Protein AF-A0A7Y2ZW84-F1 (afdb_monomer_lite)

Radius of gyration: 28.17 Å; chains: 1; bounding box: 50×23×89 Å

pLDDT: mean 83.04, std 6.96, range [56.72, 91.75]

Sequence (107 aa):
RLREYLVKYVIMYFDNDFPRQNPIQEYIRNFINSRRIYQPPRSVLIKMEEAAKLFGVSQQELKAMDRKTLTRSYRRLAMTHHPDQGGKCDTFLRLTEIYQGLLRKKR

Structure (mmCIF, N/CA/C/O backbone):
data_AF-A0A7Y2ZW84-F1
#
_entry.id   AF-A0A7Y2ZW84-F1
#
loop_
_atom_site.group_PDB
_atom_site.id
_atom_site.type_symbol
_atom_site.label_atom_id
_atom_site.label_alt_id
_atom_site.label_comp_id
_atom_site.label_asym_id
_atom_site.label_entity_id
_atom_site.label_seq_id
_atom_site.pdbx_PDB_ins_code
_atom_site.Cartn_x
_atom_site.Cartn_y
_atom_sit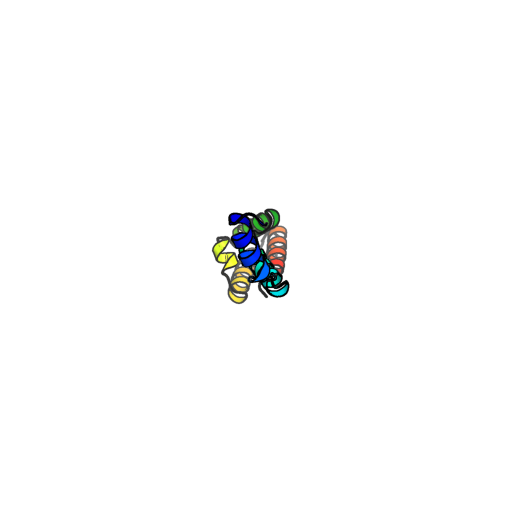e.Cartn_z
_atom_site.occupancy
_atom_site.B_iso_or_equiv
_atom_site.auth_seq_id
_atom_site.auth_comp_id
_atom_site.auth_asym_id
_atom_site.auth_atom_id
_atom_site.pdbx_PDB_model_num
ATOM 1 N N . ARG A 1 1 ? 28.445 -10.439 -64.280 1.00 73.94 1 ARG A N 1
ATOM 2 C CA . ARG A 1 1 ? 29.107 -9.309 -63.579 1.00 73.94 1 ARG A CA 1
ATOM 3 C C . ARG A 1 1 ? 28.101 -8.751 -62.576 1.00 73.94 1 ARG A C 1
ATOM 5 O O . ARG A 1 1 ? 26.994 -8.432 -62.996 1.00 73.94 1 ARG A O 1
ATOM 12 N N . LEU A 1 2 ? 28.412 -8.749 -61.279 1.00 71.50 2 LEU A N 1
ATOM 13 C CA . LEU A 1 2 ? 27.513 -8.211 -60.249 1.00 71.50 2 LEU A CA 1
ATOM 14 C C . LEU A 1 2 ? 27.379 -6.691 -60.454 1.00 71.50 2 LEU A C 1
ATOM 16 O O . LEU A 1 2 ? 28.367 -6.045 -60.801 1.00 71.50 2 LEU A O 1
ATOM 20 N N . ARG A 1 3 ? 26.174 -6.127 -60.310 1.00 81.44 3 ARG A N 1
ATOM 21 C CA . ARG A 1 3 ? 25.972 -4.678 -60.477 1.00 81.44 3 ARG A CA 1
ATOM 22 C C . ARG A 1 3 ? 26.672 -3.928 -59.342 1.00 81.44 3 ARG A C 1
ATOM 24 O O . ARG A 1 3 ? 26.626 -4.366 -58.198 1.00 81.44 3 ARG A O 1
ATOM 31 N N . GLU A 1 4 ? 27.284 -2.796 -59.661 1.00 77.75 4 GLU A N 1
ATOM 32 C CA . GLU A 1 4 ? 28.180 -2.048 -58.767 1.00 77.75 4 GLU A CA 1
ATOM 33 C C . GLU A 1 4 ? 27.523 -1.661 -57.430 1.00 77.75 4 GLU A C 1
ATOM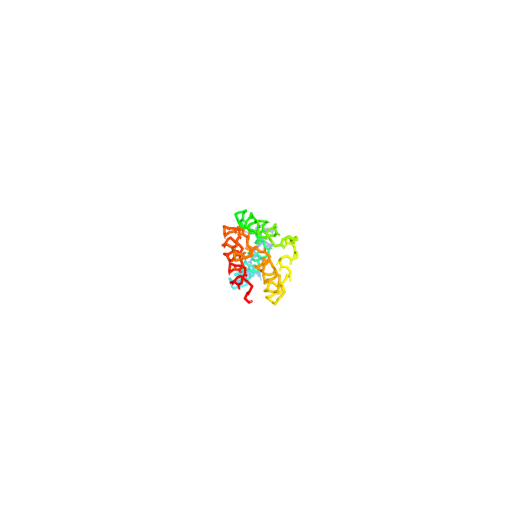 35 O O . GLU A 1 4 ? 28.128 -1.792 -56.369 1.00 77.75 4 GLU A O 1
ATOM 40 N N . TYR A 1 5 ? 26.232 -1.319 -57.447 1.00 77.94 5 TYR A N 1
ATOM 41 C CA . TYR A 1 5 ? 25.489 -1.002 -56.225 1.00 77.94 5 TYR A CA 1
ATOM 42 C C . TYR A 1 5 ? 25.299 -2.207 -55.290 1.00 77.94 5 TYR A C 1
ATOM 44 O O . TYR A 1 5 ? 25.208 -2.023 -54.080 1.00 77.94 5 TYR A O 1
ATOM 52 N N . LEU A 1 6 ? 25.267 -3.438 -55.815 1.00 80.06 6 LEU A N 1
ATOM 53 C CA . LEU A 1 6 ? 25.129 -4.653 -55.003 1.00 80.06 6 LEU A CA 1
ATOM 54 C C . LEU A 1 6 ? 26.424 -4.993 -54.266 1.00 80.06 6 LEU A C 1
ATOM 56 O O . LEU A 1 6 ? 26.363 -5.584 -53.194 1.00 80.06 6 LEU A O 1
ATOM 60 N N . VAL A 1 7 ? 27.580 -4.575 -54.789 1.00 79.69 7 VAL A N 1
ATOM 61 C CA . VAL A 1 7 ? 28.883 -4.794 -54.143 1.00 79.69 7 VAL A CA 1
ATOM 62 C C . VAL A 1 7 ? 28.926 -4.108 -52.775 1.00 79.69 7 VAL A C 1
ATOM 64 O O . VAL A 1 7 ? 29.366 -4.714 -51.803 1.00 79.69 7 VAL A O 1
ATOM 67 N N . LYS A 1 8 ? 28.369 -2.893 -52.663 1.00 76.56 8 LYS A N 1
ATOM 68 C CA . LYS A 1 8 ? 28.263 -2.166 -51.388 1.00 76.56 8 LYS A CA 1
ATOM 69 C C . LYS A 1 8 ? 27.445 -2.933 -50.348 1.00 76.56 8 LYS A C 1
ATOM 71 O O . LYS A 1 8 ? 27.827 -2.975 -49.183 1.00 76.56 8 LYS A O 1
ATOM 76 N N . TYR A 1 9 ? 26.333 -3.539 -50.763 1.00 77.62 9 TYR A N 1
ATOM 77 C CA . TYR A 1 9 ? 25.480 -4.310 -49.859 1.00 77.62 9 TYR A CA 1
ATOM 78 C C . TYR A 1 9 ? 26.125 -5.626 -49.442 1.00 77.62 9 TYR A C 1
ATOM 80 O O . TYR A 1 9 ? 26.004 -5.999 -48.283 1.00 77.62 9 TYR A O 1
ATOM 88 N N . VAL A 1 10 ? 26.839 -6.291 -50.354 1.00 80.06 10 VAL A N 1
ATOM 89 C CA . VAL A 1 10 ? 27.595 -7.510 -50.043 1.00 80.06 10 VAL A CA 1
ATOM 90 C C . VAL A 1 10 ? 28.681 -7.208 -49.011 1.00 80.06 10 VAL A C 1
ATOM 92 O O . VAL A 1 10 ? 28.704 -7.857 -47.977 1.00 80.06 10 VAL A O 1
ATOM 95 N N . ILE A 1 11 ? 29.503 -6.175 -49.216 1.00 76.75 11 ILE A N 1
ATOM 96 C CA . ILE A 1 11 ? 30.531 -5.764 -48.240 1.00 76.75 11 ILE A CA 1
ATOM 97 C C . ILE A 1 11 ? 29.887 -5.419 -46.891 1.00 76.75 11 ILE A C 1
ATOM 99 O O . ILE A 1 11 ? 30.287 -5.931 -45.854 1.00 76.75 11 ILE A O 1
ATOM 103 N N . MET A 1 12 ? 28.820 -4.614 -46.898 1.00 74.00 12 MET A N 1
ATOM 104 C CA . MET A 1 12 ? 28.122 -4.223 -45.672 1.00 74.00 12 MET A CA 1
ATOM 105 C C . MET A 1 12 ? 27.582 -5.426 -44.883 1.00 74.00 12 MET A C 1
ATOM 107 O O . MET A 1 12 ? 27.675 -5.414 -43.661 1.00 74.00 12 MET A O 1
ATOM 111 N N . TYR A 1 13 ? 27.025 -6.436 -45.558 1.00 72.38 13 TYR A N 1
ATOM 112 C CA . TYR A 1 13 ? 26.427 -7.615 -44.919 1.00 72.38 13 TYR A CA 1
ATOM 113 C C . TYR A 1 13 ? 27.440 -8.693 -44.524 1.00 72.38 13 TYR A C 1
ATOM 115 O O . TYR A 1 13 ? 27.173 -9.432 -43.582 1.00 72.38 13 TYR A O 1
ATOM 123 N N . PHE A 1 14 ? 28.549 -8.827 -45.254 1.00 73.19 14 PHE A N 1
ATOM 124 C CA . PHE A 1 14 ? 29.558 -9.852 -44.977 1.00 73.19 14 PHE A CA 1
ATOM 125 C C . PHE A 1 14 ? 30.626 -9.380 -43.982 1.00 73.19 14 PHE A C 1
ATOM 127 O O . PHE A 1 14 ? 31.114 -10.207 -43.218 1.00 73.19 14 PHE A O 1
ATOM 134 N N . ASP A 1 15 ? 30.942 -8.080 -43.939 1.00 71.38 15 ASP A N 1
ATOM 135 C CA . ASP A 1 15 ? 31.944 -7.538 -43.005 1.00 71.38 15 ASP A CA 1
ATOM 136 C C . ASP A 1 15 ? 31.342 -7.098 -41.663 1.00 71.38 15 ASP A C 1
ATOM 138 O O . ASP A 1 15 ? 32.064 -6.962 -40.676 1.00 71.38 15 ASP A O 1
ATOM 142 N N . ASN A 1 16 ? 30.024 -6.875 -41.597 1.00 68.62 16 ASN A N 1
ATOM 143 C CA . ASN A 1 16 ? 29.340 -6.607 -40.335 1.00 68.62 16 ASN A CA 1
ATOM 144 C C . ASN A 1 16 ? 28.568 -7.848 -39.903 1.00 68.62 16 ASN A C 1
ATOM 146 O O . ASN A 1 16 ? 27.486 -8.128 -40.421 1.00 68.62 16 ASN A O 1
ATOM 150 N N . ASP A 1 17 ? 29.075 -8.543 -38.886 1.00 63.94 17 ASP A N 1
ATOM 151 C CA . ASP A 1 17 ? 28.221 -9.412 -38.090 1.00 63.94 17 ASP A CA 1
ATOM 152 C C . ASP A 1 17 ? 27.070 -8.553 -37.550 1.00 63.94 17 ASP A C 1
ATOM 154 O O . ASP A 1 17 ? 27.293 -7.576 -36.825 1.00 63.94 17 ASP A O 1
ATOM 158 N N . PHE A 1 18 ? 25.826 -8.901 -37.900 1.00 65.31 18 PHE A N 1
ATOM 159 C CA . PHE A 1 18 ? 24.661 -8.344 -37.215 1.00 65.31 18 PHE A CA 1
ATOM 160 C C . PHE A 1 18 ? 24.925 -8.453 -35.720 1.00 65.31 18 PHE A C 1
ATOM 162 O O . PHE A 1 18 ? 25.299 -9.548 -35.283 1.00 65.31 18 PHE A O 1
ATOM 169 N N . PRO A 1 19 ? 24.757 -7.375 -34.929 1.00 64.44 19 PRO A N 1
ATOM 170 C CA . PRO A 1 19 ? 24.973 -7.467 -33.500 1.00 64.44 19 PRO A CA 1
ATOM 171 C C . PRO A 1 19 ? 24.039 -8.560 -32.998 1.00 64.44 19 PRO A C 1
ATOM 173 O O . PRO A 1 19 ? 22.821 -8.367 -32.956 1.00 64.44 19 PRO A O 1
ATOM 176 N N . ARG A 1 20 ? 24.601 -9.739 -32.697 1.00 66.00 20 ARG A N 1
ATOM 177 C CA . ARG A 1 20 ? 23.842 -10.856 -32.149 1.00 66.00 20 ARG A CA 1
ATOM 178 C C . ARG A 1 20 ? 23.253 -10.296 -30.875 1.00 66.00 20 ARG A C 1
ATOM 180 O O . ARG A 1 20 ? 23.996 -9.984 -29.943 1.00 66.00 20 ARG A O 1
ATOM 187 N N . GLN A 1 21 ? 21.944 -10.057 -30.880 1.00 64.88 21 GLN A N 1
ATOM 188 C CA . GLN A 1 21 ? 21.260 -9.543 -29.709 1.00 64.88 21 GLN A CA 1
ATOM 189 C C . GLN A 1 21 ? 21.564 -10.533 -28.597 1.00 64.88 21 GLN A C 1
ATOM 191 O O . GLN A 1 21 ? 21.198 -11.702 -28.681 1.00 64.88 21 GLN A O 1
ATOM 196 N N . ASN A 1 22 ? 22.366 -10.103 -27.623 1.00 78.44 22 ASN A N 1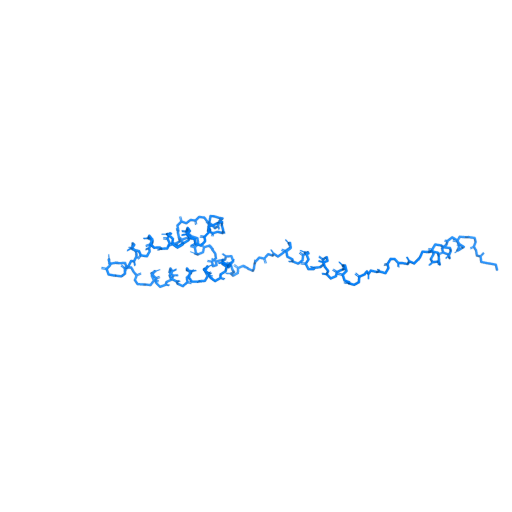
ATOM 197 C CA . ASN A 1 22 ? 22.761 -10.980 -26.543 1.00 78.44 22 ASN A CA 1
ATOM 198 C C . ASN A 1 22 ? 21.477 -11.288 -25.755 1.00 78.44 22 ASN A C 1
ATOM 200 O O . ASN A 1 22 ? 20.928 -10.362 -25.144 1.00 78.44 22 ASN A O 1
ATOM 204 N N . PRO A 1 23 ? 20.992 -12.543 -25.754 1.00 81.06 23 PRO A N 1
ATOM 205 C CA . PRO A 1 23 ? 19.694 -12.880 -25.173 1.00 81.06 23 PRO A CA 1
ATOM 206 C C . PRO A 1 23 ? 19.638 -12.535 -23.679 1.00 81.06 23 PRO A C 1
ATOM 208 O O . PRO A 1 23 ? 18.589 -12.164 -23.157 1.00 81.06 23 PRO A O 1
ATOM 211 N N . ILE A 1 24 ? 20.786 -12.558 -22.991 1.00 85.31 24 ILE A N 1
ATOM 212 C CA . ILE A 1 24 ? 20.901 -12.161 -21.584 1.00 85.31 24 ILE A CA 1
ATOM 213 C C . ILE A 1 24 ? 20.684 -10.652 -21.428 1.00 85.31 24 ILE A C 1
ATOM 215 O O . ILE A 1 24 ? 19.972 -10.216 -20.525 1.00 85.31 24 ILE A O 1
ATOM 219 N N . GLN A 1 25 ? 21.271 -9.831 -22.304 1.00 85.50 25 GLN A N 1
ATOM 220 C CA . GLN A 1 25 ? 21.097 -8.378 -22.231 1.00 85.50 25 GLN A CA 1
ATOM 221 C C . GLN A 1 25 ? 19.660 -7.954 -22.535 1.00 85.50 25 GLN A C 1
ATOM 223 O O . GLN A 1 25 ? 19.167 -6.998 -21.935 1.00 85.50 25 GLN A O 1
ATOM 228 N N . GLU A 1 26 ? 18.997 -8.644 -23.460 1.00 85.69 26 GLU A N 1
ATOM 229 C CA . GLU A 1 26 ? 17.589 -8.409 -23.766 1.00 85.69 26 GLU A CA 1
ATOM 230 C C . GLU A 1 26 ? 16.690 -8.828 -22.599 1.00 85.69 26 GLU A C 1
ATOM 232 O O . GLU A 1 26 ? 15.839 -8.048 -22.172 1.00 85.69 26 GLU A O 1
ATOM 237 N N . TYR A 1 27 ? 16.951 -9.990 -21.994 1.00 88.50 27 TYR A N 1
ATOM 238 C CA . TYR A 1 27 ? 16.268 -10.427 -20.778 1.00 88.50 27 TYR A CA 1
ATOM 239 C C . TYR A 1 27 ? 16.407 -9.405 -19.638 1.00 88.50 27 TYR A C 1
ATOM 241 O O . TYR A 1 27 ? 15.409 -9.019 -19.028 1.00 88.50 27 TYR A O 1
ATOM 249 N N . ILE A 1 28 ? 17.622 -8.902 -19.384 1.00 91.44 28 ILE A N 1
ATOM 250 C CA . ILE A 1 28 ? 17.869 -7.877 -18.358 1.00 91.44 28 ILE A CA 1
ATOM 251 C C . ILE A 1 28 ? 17.099 -6.592 -18.680 1.00 91.44 28 ILE A C 1
ATOM 253 O O . ILE A 1 28 ? 16.452 -6.026 -17.796 1.00 91.44 28 ILE A O 1
ATOM 257 N N . ARG A 1 29 ? 17.128 -6.134 -19.937 1.00 88.38 29 ARG A N 1
ATOM 258 C CA . ARG A 1 29 ? 16.369 -4.952 -20.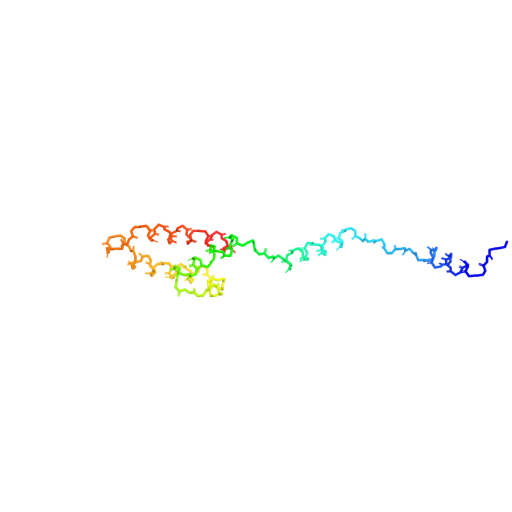374 1.00 88.38 29 ARG A CA 1
ATOM 259 C C . ARG A 1 29 ? 14.872 -5.136 -20.158 1.00 88.38 29 ARG A C 1
ATOM 261 O O . ARG A 1 29 ? 14.239 -4.261 -19.571 1.00 88.38 29 ARG A O 1
ATOM 268 N N . ASN A 1 30 ? 14.319 -6.276 -20.557 1.00 88.25 30 ASN A N 1
ATOM 269 C CA . ASN A 1 30 ? 12.901 -6.583 -20.397 1.00 88.25 30 ASN A CA 1
ATOM 270 C C . ASN A 1 30 ? 12.507 -6.671 -18.919 1.00 88.25 30 ASN A C 1
ATOM 272 O O . ASN A 1 30 ? 11.486 -6.112 -18.519 1.00 88.25 30 ASN A O 1
ATOM 276 N N . PHE A 1 31 ? 13.353 -7.264 -18.077 1.00 88.69 31 PHE A N 1
ATOM 277 C CA . PHE A 1 31 ? 13.155 -7.286 -16.631 1.00 88.69 31 PHE A CA 1
ATOM 278 C C . PHE A 1 31 ? 13.137 -5.873 -16.029 1.00 88.69 31 PHE A C 1
ATOM 280 O O . PHE A 1 31 ? 12.205 -5.525 -15.299 1.00 88.69 31 PHE A O 1
ATOM 287 N N . ILE A 1 32 ? 14.114 -5.026 -16.369 1.00 89.56 32 ILE A N 1
ATOM 288 C CA . ILE A 1 32 ? 14.163 -3.631 -15.906 1.00 89.56 32 ILE A CA 1
ATOM 289 C C . ILE A 1 32 ? 12.918 -2.863 -16.375 1.00 89.56 32 ILE A C 1
ATOM 291 O O . ILE A 1 32 ? 12.266 -2.196 -15.569 1.00 89.56 32 ILE A O 1
ATOM 295 N N . ASN A 1 33 ? 12.554 -2.987 -17.652 1.00 89.56 33 ASN A N 1
ATOM 296 C CA . ASN A 1 33 ? 11.409 -2.295 -18.242 1.00 89.56 33 ASN A CA 1
ATOM 297 C C . ASN A 1 33 ? 10.081 -2.744 -17.622 1.00 89.56 33 ASN A C 1
ATOM 299 O O . ASN A 1 33 ? 9.257 -1.898 -17.281 1.00 89.56 33 ASN A O 1
ATOM 303 N N . SER A 1 34 ? 9.903 -4.046 -17.376 1.00 84.31 34 SER A N 1
ATOM 304 C CA . SER A 1 34 ? 8.698 -4.593 -16.736 1.00 84.31 34 SER A CA 1
ATOM 305 C C . SER A 1 34 ? 8.449 -3.997 -15.347 1.00 84.31 34 SER A C 1
ATOM 307 O O . SER A 1 34 ? 7.310 -3.715 -14.984 1.00 84.31 34 SER A O 1
ATOM 309 N N . ARG A 1 35 ? 9.519 -3.722 -14.587 1.00 82.12 35 ARG A N 1
ATOM 310 C CA . ARG A 1 35 ? 9.428 -3.085 -13.266 1.00 82.12 35 ARG A CA 1
ATOM 311 C C . ARG A 1 35 ? 9.174 -1.584 -13.353 1.00 82.12 35 ARG A C 1
ATOM 313 O O . ARG A 1 35 ? 8.484 -1.050 -12.491 1.00 82.12 35 ARG A O 1
ATOM 320 N N . ARG A 1 36 ? 9.723 -0.903 -14.365 1.00 82.38 36 ARG A N 1
ATOM 321 C CA . ARG A 1 36 ? 9.534 0.547 -14.568 1.00 82.38 36 ARG A CA 1
ATOM 322 C C . ARG A 1 36 ? 8.125 0.894 -15.039 1.00 82.38 36 ARG A C 1
ATOM 324 O O . ARG A 1 36 ? 7.579 1.903 -14.614 1.00 82.38 36 ARG A O 1
ATOM 331 N N . ILE A 1 37 ? 7.553 0.061 -15.905 1.00 84.44 37 ILE A N 1
ATOM 332 C CA . ILE A 1 37 ? 6.236 0.284 -16.519 1.00 84.44 37 ILE A CA 1
ATOM 333 C C . ILE A 1 37 ? 5.115 -0.314 -15.654 1.00 84.44 37 ILE A C 1
ATOM 335 O O . ILE A 1 37 ? 3.936 -0.127 -15.942 1.00 84.44 37 ILE A O 1
ATOM 339 N N . TYR A 1 38 ? 5.456 -1.013 -14.567 1.00 83.75 38 TYR A N 1
ATOM 340 C CA . TYR A 1 38 ? 4.470 -1.626 -13.690 1.00 83.75 38 TYR A CA 1
ATOM 341 C C . TYR A 1 38 ? 3.473 -0.593 -13.154 1.00 83.75 38 TYR A C 1
ATOM 343 O O . TYR A 1 38 ? 3.802 0.264 -12.330 1.00 83.75 38 TYR A O 1
ATOM 351 N N . GLN A 1 39 ? 2.223 -0.738 -13.583 1.00 79.31 39 GLN A N 1
ATOM 352 C CA . GLN A 1 39 ? 1.084 -0.042 -13.014 1.00 79.31 39 GLN A CA 1
ATOM 353 C C . GLN A 1 39 ? 0.295 -1.037 -12.162 1.00 79.31 39 GLN A C 1
ATOM 355 O O . GLN A 1 39 ? -0.085 -2.102 -12.657 1.00 79.31 39 GLN A O 1
ATOM 360 N N . PRO A 1 40 ? 0.061 -0.742 -10.873 1.00 82.25 40 PRO A N 1
ATOM 361 C CA . PRO A 1 40 ? -0.740 -1.619 -10.041 1.00 82.25 40 PRO A CA 1
ATOM 362 C C . PRO A 1 40 ? -2.161 -1.732 -10.615 1.00 82.25 40 PRO A C 1
ATOM 364 O O . PRO A 1 40 ? -2.727 -0.729 -11.056 1.00 82.25 40 PRO A O 1
ATOM 367 N N . PRO A 1 41 ? -2.769 -2.929 -10.581 1.00 87.31 41 PRO A N 1
ATOM 368 C CA . PRO A 1 41 ? -4.132 -3.108 -11.057 1.00 87.31 41 PRO A CA 1
ATOM 369 C C . PRO A 1 41 ? -5.110 -2.265 -10.229 1.00 87.31 41 PRO A C 1
ATOM 371 O O . PRO A 1 41 ? -4.910 -2.040 -9.032 1.00 87.31 41 PRO A O 1
ATOM 374 N N . ARG A 1 42 ? -6.210 -1.834 -10.858 1.00 84.12 42 ARG A N 1
ATOM 375 C CA . ARG A 1 42 ? -7.199 -0.917 -10.260 1.00 84.12 42 ARG A CA 1
ATOM 376 C C . ARG A 1 42 ? -7.760 -1.410 -8.923 1.00 84.12 42 ARG A C 1
ATOM 378 O O . ARG A 1 42 ? -7.977 -0.610 -8.022 1.00 84.12 42 ARG A O 1
ATOM 385 N N . SER A 1 43 ? -7.925 -2.721 -8.757 1.00 82.94 43 SER A N 1
ATOM 386 C CA . SER A 1 43 ? -8.377 -3.331 -7.498 1.00 82.94 43 SER A CA 1
ATOM 387 C C . SER A 1 43 ? -7.424 -3.070 -6.327 1.00 82.94 43 SER A C 1
ATOM 389 O O . SER A 1 43 ? -7.863 -2.894 -5.193 1.00 82.94 43 SER A O 1
ATOM 391 N N . VAL A 1 44 ? -6.116 -3.017 -6.587 1.00 81.75 44 VAL A N 1
ATOM 392 C CA . VAL A 1 44 ? -5.104 -2.708 -5.572 1.00 81.75 44 VAL A CA 1
ATOM 393 C C . VAL A 1 44 ? -5.124 -1.225 -5.240 1.00 81.75 44 VAL A C 1
ATOM 395 O O . VAL A 1 44 ? -4.951 -0.880 -4.075 1.00 81.75 44 VAL A O 1
ATOM 398 N N . LEU A 1 45 ? -5.361 -0.362 -6.232 1.00 80.94 45 LEU A N 1
ATOM 399 C CA . LEU A 1 45 ? -5.530 1.072 -6.000 1.00 80.94 45 LEU A CA 1
ATOM 400 C C . LEU A 1 45 ? -6.719 1.328 -5.072 1.00 80.94 45 LEU A C 1
ATOM 402 O O . LEU A 1 45 ? -6.508 1.919 -4.022 1.00 80.94 45 LEU A O 1
ATOM 406 N N . ILE A 1 46 ? -7.899 0.770 -5.374 1.00 79.25 46 ILE A N 1
ATOM 407 C CA . ILE A 1 46 ? -9.118 0.903 -4.549 1.00 79.25 46 ILE A CA 1
ATOM 408 C C . ILE A 1 46 ? -8.847 0.507 -3.090 1.00 79.25 46 ILE A C 1
ATOM 410 O O . ILE A 1 46 ? -9.110 1.284 -2.176 1.00 79.25 46 ILE A O 1
ATOM 414 N N . LYS A 1 47 ? -8.209 -0.649 -2.865 1.00 85.75 47 LYS A N 1
ATOM 415 C CA . LYS A 1 47 ? -7.829 -1.103 -1.515 1.00 85.75 47 LYS A CA 1
ATOM 416 C C . LYS A 1 47 ? -6.855 -0.152 -0.811 1.00 85.75 47 LYS A C 1
ATOM 418 O O . LYS A 1 47 ? -6.914 -0.003 0.405 1.00 85.75 47 LYS A O 1
ATOM 423 N N . MET A 1 48 ? -5.935 0.478 -1.548 1.00 84.69 48 MET A N 1
ATOM 424 C CA . MET A 1 48 ? -5.025 1.484 -0.986 1.00 84.69 48 MET A CA 1
ATOM 425 C C . MET A 1 48 ? -5.764 2.776 -0.632 1.00 84.69 48 MET A C 1
ATOM 427 O O . MET A 1 48 ? -5.420 3.393 0.372 1.00 84.69 48 MET A O 1
ATOM 431 N N . GLU A 1 49 ? -6.772 3.179 -1.410 1.00 86.75 49 GLU A N 1
ATOM 432 C CA . GLU A 1 49 ? -7.584 4.361 -1.097 1.00 86.75 49 GLU A CA 1
ATOM 433 C C . GLU A 1 49 ? -8.455 4.128 0.137 1.00 86.75 49 GLU A C 1
ATOM 435 O O . GLU A 1 49 ? -8.530 4.987 1.010 1.00 86.75 49 GLU A O 1
ATOM 440 N N . GLU A 1 50 ? -9.085 2.956 0.230 1.00 87.12 50 GLU A N 1
ATOM 441 C CA . GLU A 1 50 ? -9.864 2.541 1.398 1.00 87.12 50 GLU A CA 1
ATOM 442 C C . GLU A 1 50 ? -8.993 2.498 2.654 1.00 87.12 50 GLU A C 1
ATOM 444 O O . GLU A 1 50 ? -9.369 3.040 3.693 1.00 87.12 50 GLU A O 1
ATOM 449 N N . ALA A 1 51 ? -7.788 1.931 2.539 1.00 87.00 51 ALA A N 1
ATOM 450 C CA . ALA A 1 51 ? -6.809 1.942 3.615 1.00 87.00 51 ALA A CA 1
ATOM 451 C C . ALA A 1 51 ? -6.417 3.371 4.014 1.00 87.00 51 ALA A C 1
ATOM 453 O O . ALA A 1 51 ? -6.418 3.699 5.194 1.00 87.00 51 ALA A O 1
ATOM 454 N N . ALA A 1 52 ? -6.124 4.242 3.048 1.00 88.88 52 ALA A N 1
ATOM 455 C CA . ALA A 1 52 ? -5.758 5.632 3.310 1.00 88.88 52 ALA A CA 1
ATOM 456 C C . ALA A 1 52 ? -6.876 6.381 4.059 1.00 88.88 52 ALA A C 1
ATOM 458 O O . ALA A 1 52 ? -6.614 7.013 5.082 1.00 88.88 52 ALA A O 1
ATOM 459 N N . LYS A 1 53 ? -8.134 6.208 3.628 1.00 89.50 53 LYS A N 1
ATOM 460 C CA . LYS A 1 53 ? -9.315 6.769 4.303 1.00 89.50 53 LYS A CA 1
ATOM 461 C C . LYS A 1 53 ? -9.454 6.269 5.739 1.00 89.50 53 LYS A C 1
ATOM 463 O O . LYS A 1 53 ? -9.695 7.075 6.630 1.00 89.50 53 LYS A O 1
ATOM 468 N N . LEU A 1 54 ? -9.274 4.969 5.975 1.00 86.19 54 LEU A N 1
ATOM 469 C CA . LEU A 1 54 ? -9.414 4.385 7.311 1.00 86.19 54 LEU A CA 1
ATOM 470 C C . LEU A 1 54 ? -8.295 4.824 8.267 1.00 86.19 54 LEU A C 1
ATOM 472 O O . LEU A 1 54 ? -8.534 5.010 9.455 1.00 86.19 54 LEU A O 1
ATOM 476 N N . PHE A 1 55 ? -7.083 5.025 7.745 1.00 85.50 55 PHE A N 1
ATOM 477 C CA . PHE A 1 55 ? -5.963 5.568 8.513 1.00 85.50 55 PHE A CA 1
ATOM 478 C C . PHE A 1 55 ? -6.014 7.099 8.668 1.00 85.50 55 PHE A C 1
ATOM 480 O O . PHE A 1 55 ? -5.213 7.648 9.424 1.00 85.50 55 PHE A O 1
ATOM 487 N N . GLY A 1 56 ? -6.932 7.785 7.975 1.00 87.56 56 GLY A N 1
ATOM 488 C CA . GLY A 1 56 ? -7.055 9.244 7.999 1.00 87.56 56 GLY A CA 1
ATOM 489 C C . GLY A 1 56 ? -5.866 9.973 7.367 1.00 87.56 56 GLY A C 1
ATOM 490 O O . GLY A 1 56 ? -5.551 11.087 7.770 1.00 87.56 56 GLY A O 1
ATOM 491 N N . VAL A 1 57 ? -5.179 9.338 6.415 1.00 89.62 57 VAL A N 1
ATOM 492 C CA . VAL A 1 57 ? -3.976 9.867 5.749 1.00 89.62 57 VAL A CA 1
ATOM 493 C C . VAL A 1 57 ? -4.141 9.831 4.237 1.00 89.62 57 VAL A C 1
ATOM 495 O O . VAL A 1 57 ? -4.987 9.115 3.703 1.00 89.62 57 VAL A O 1
ATOM 498 N N . SER A 1 58 ? -3.304 10.566 3.513 1.00 89.12 58 SER A N 1
ATOM 499 C CA . SER A 1 58 ? -3.251 10.444 2.058 1.00 89.12 58 SER A CA 1
ATOM 500 C C . SER A 1 58 ? -2.634 9.103 1.628 1.00 89.12 58 SER A C 1
ATOM 502 O O . SER A 1 58 ? -1.835 8.483 2.336 1.00 89.12 58 SER A O 1
ATOM 504 N N . GLN A 1 59 ? -2.958 8.649 0.413 1.00 85.50 59 GLN A N 1
ATOM 505 C CA . GLN A 1 59 ? -2.353 7.436 -0.158 1.00 85.50 59 GLN A CA 1
ATOM 506 C C . GLN A 1 59 ? -0.826 7.539 -0.266 1.00 85.50 59 GLN A C 1
ATOM 508 O O . GLN A 1 59 ? -0.117 6.544 -0.096 1.00 85.50 59 GLN A O 1
ATOM 513 N N . GLN A 1 60 ? -0.318 8.740 -0.554 1.00 85.06 60 GLN A N 1
ATOM 514 C CA . GLN A 1 60 ? 1.113 8.997 -0.679 1.00 85.06 60 GLN A CA 1
ATOM 515 C C . GLN A 1 60 ? 1.816 8.850 0.673 1.00 85.06 60 GLN A C 1
ATOM 517 O O . GLN A 1 60 ? 2.825 8.149 0.758 1.00 85.06 60 GLN A O 1
ATOM 522 N N . GLU A 1 61 ? 1.240 9.405 1.741 1.00 86.31 61 GLU A N 1
ATOM 523 C CA . GLU A 1 61 ? 1.754 9.249 3.107 1.00 86.31 61 GLU A CA 1
ATOM 524 C C . GLU A 1 61 ? 1.704 7.791 3.565 1.00 86.31 61 GLU A C 1
ATOM 526 O O . GLU A 1 61 ? 2.680 7.280 4.112 1.00 86.31 61 GLU A O 1
ATOM 531 N N . LEU A 1 62 ? 0.613 7.071 3.279 1.00 86.94 62 LEU A N 1
ATOM 532 C CA . LEU A 1 62 ? 0.502 5.646 3.602 1.00 86.94 62 LEU A CA 1
ATOM 533 C C . LEU A 1 62 ? 1.570 4.806 2.885 1.00 86.94 62 LEU A C 1
ATOM 535 O O . LEU A 1 62 ? 2.161 3.881 3.460 1.00 86.94 62 LEU A O 1
ATOM 539 N N . LYS A 1 63 ? 1.864 5.144 1.626 1.00 85.25 63 LYS A N 1
ATOM 540 C CA . LYS A 1 63 ? 2.926 4.498 0.851 1.00 85.25 63 LYS A CA 1
ATOM 541 C C . LYS A 1 63 ? 4.311 4.821 1.418 1.00 85.25 63 LYS A C 1
ATOM 543 O O . LYS A 1 63 ? 5.111 3.895 1.540 1.00 85.25 63 LYS A O 1
ATOM 548 N N . ALA A 1 64 ? 4.554 6.067 1.817 1.00 87.94 64 ALA A N 1
ATOM 549 C CA . ALA A 1 64 ? 5.824 6.532 2.373 1.00 87.94 64 ALA A CA 1
ATOM 550 C C . ALA A 1 64 ? 6.084 6.074 3.821 1.00 87.94 64 ALA A C 1
ATOM 552 O O . ALA A 1 64 ? 7.239 5.980 4.226 1.00 87.94 64 ALA A O 1
ATOM 553 N N . MET A 1 65 ? 5.042 5.765 4.603 1.00 87.94 65 MET A N 1
ATOM 554 C CA . MET A 1 65 ? 5.190 5.375 6.010 1.00 87.94 65 MET A CA 1
ATOM 555 C C . MET A 1 65 ? 6.069 4.133 6.195 1.00 87.94 65 MET A C 1
ATOM 557 O O . MET A 1 65 ? 5.880 3.115 5.532 1.00 87.94 65 MET A O 1
ATOM 561 N N . ASP A 1 66 ? 6.977 4.178 7.160 1.00 88.38 66 ASP A N 1
ATOM 562 C CA . ASP A 1 66 ? 7.733 3.009 7.590 1.00 88.38 66 ASP A CA 1
ATOM 563 C C . ASP A 1 66 ? 6.883 2.085 8.492 1.00 88.38 66 ASP A C 1
ATOM 565 O O . ASP A 1 66 ? 5.841 2.467 9.033 1.00 88.38 66 ASP A O 1
ATOM 569 N N . ARG A 1 67 ? 7.328 0.843 8.697 1.00 88.31 67 ARG A N 1
ATOM 570 C CA . ARG A 1 67 ? 6.664 -0.147 9.565 1.00 88.31 67 ARG A CA 1
ATOM 571 C C . ARG A 1 67 ? 6.372 0.395 10.967 1.00 88.31 67 ARG A C 1
ATOM 573 O O . ARG A 1 67 ? 5.305 0.130 11.532 1.00 88.31 67 ARG A O 1
ATOM 580 N N . LYS A 1 68 ? 7.309 1.165 11.530 1.00 89.19 68 LYS A N 1
ATOM 581 C CA . LYS A 1 68 ? 7.179 1.763 12.867 1.00 89.19 68 LYS A CA 1
ATOM 582 C C . LYS A 1 68 ? 6.079 2.823 12.914 1.00 89.19 68 LYS A C 1
ATOM 584 O O . LYS A 1 68 ? 5.262 2.809 13.835 1.00 89.19 68 LYS A O 1
ATOM 589 N N . THR A 1 69 ? 6.029 3.717 11.925 1.00 89.81 69 THR A N 1
ATOM 590 C CA . THR A 1 69 ? 5.025 4.791 11.877 1.00 89.81 69 THR A CA 1
ATOM 591 C C . THR A 1 69 ? 3.632 4.238 11.589 1.00 89.81 69 THR A C 1
ATOM 593 O O . THR A 1 69 ? 2.676 4.655 12.241 1.00 89.81 69 THR A O 1
ATOM 596 N N . LEU A 1 70 ? 3.531 3.216 10.732 1.00 89.94 70 LEU A N 1
ATOM 597 C CA . LEU A 1 70 ? 2.290 2.474 10.493 1.00 89.94 70 LEU A CA 1
ATOM 598 C C . LEU A 1 70 ? 1.770 1.786 11.767 1.00 89.94 70 LEU A C 1
ATOM 600 O O . LEU A 1 70 ? 0.586 1.834 12.075 1.00 89.94 70 LEU A O 1
ATOM 604 N N . THR A 1 71 ? 2.653 1.158 12.544 1.00 90.81 71 THR A N 1
ATOM 605 C CA . THR A 1 71 ? 2.251 0.489 13.793 1.00 90.81 71 THR A CA 1
ATOM 606 C C . THR A 1 71 ? 1.805 1.494 14.854 1.00 90.81 71 THR A C 1
ATOM 608 O O . THR A 1 71 ? 0.863 1.238 15.602 1.00 90.81 71 THR A O 1
ATOM 611 N N . ARG A 1 72 ? 2.450 2.664 14.918 1.00 91.75 72 ARG A N 1
ATOM 612 C CA . ARG A 1 72 ? 2.067 3.735 15.846 1.00 91.75 72 ARG A CA 1
ATOM 613 C C . ARG A 1 72 ? 0.701 4.332 15.502 1.00 91.75 72 ARG A C 1
ATOM 615 O O . ARG A 1 72 ? -0.097 4.538 16.414 1.00 91.75 72 ARG A O 1
ATOM 622 N N . SER A 1 73 ? 0.428 4.595 14.221 1.00 89.75 73 SER A N 1
ATOM 623 C CA . SER A 1 73 ? -0.884 5.088 13.774 1.00 89.75 73 SER A CA 1
ATOM 624 C C . SER A 1 73 ? -1.979 4.049 14.001 1.00 89.75 73 SER A C 1
ATOM 626 O O . SER A 1 73 ? -3.022 4.395 14.551 1.00 89.75 73 SER A O 1
ATOM 628 N N . TYR A 1 74 ? -1.701 2.773 13.706 1.00 90.69 74 TYR A N 1
ATOM 629 C CA . TYR A 1 74 ? -2.611 1.670 14.009 1.00 90.69 74 TYR A CA 1
ATOM 630 C C . TYR A 1 74 ? -2.980 1.627 15.492 1.00 90.69 74 TYR A C 1
ATOM 632 O O . TYR A 1 74 ? -4.159 1.632 15.811 1.00 90.69 74 TYR A O 1
ATOM 640 N N . ARG A 1 75 ? -2.003 1.653 16.412 1.00 90.38 75 ARG A N 1
ATOM 641 C CA . ARG A 1 75 ? -2.287 1.621 17.861 1.00 90.38 75 ARG A CA 1
ATOM 642 C C . ARG A 1 75 ? -3.173 2.778 18.309 1.00 90.38 75 ARG A C 1
ATOM 644 O O . ARG A 1 75 ? -4.070 2.569 19.116 1.00 90.38 75 ARG A O 1
ATOM 651 N N . ARG A 1 76 ? -2.942 3.981 17.774 1.00 89.81 76 ARG A N 1
ATOM 652 C CA . ARG A 1 76 ? -3.765 5.156 18.084 1.00 89.81 76 ARG A CA 1
ATOM 653 C C . ARG A 1 76 ? -5.220 4.938 17.658 1.00 89.81 76 ARG A C 1
ATOM 655 O O . ARG A 1 76 ? -6.110 5.115 18.476 1.00 89.81 76 ARG A O 1
ATOM 662 N N . LEU A 1 77 ? -5.442 4.511 16.415 1.00 87.62 77 LEU A N 1
ATOM 663 C CA . LEU A 1 77 ? -6.783 4.241 15.881 1.00 87.62 77 LEU A CA 1
ATOM 664 C C . LEU A 1 77 ? -7.455 3.049 16.574 1.00 87.62 77 LEU A C 1
ATOM 666 O O . LEU A 1 77 ? -8.645 3.092 16.862 1.00 87.62 77 LEU A O 1
ATOM 670 N N . ALA A 1 78 ? -6.682 2.008 16.877 1.00 88.12 78 ALA A N 1
ATOM 671 C CA . ALA A 1 78 ? -7.141 0.812 17.568 1.00 88.12 78 ALA A CA 1
ATOM 672 C C . ALA A 1 78 ? -7.641 1.129 18.979 1.00 88.12 78 ALA A C 1
ATOM 674 O O . ALA A 1 78 ? -8.650 0.569 19.384 1.00 88.12 78 ALA A O 1
ATOM 675 N N . MET A 1 79 ? -6.979 2.041 19.703 1.00 86.44 79 MET A N 1
ATOM 676 C CA . MET A 1 79 ? -7.477 2.520 20.994 1.00 86.44 79 MET A CA 1
ATOM 677 C C . MET A 1 79 ? -8.807 3.260 20.827 1.00 86.44 79 MET A C 1
ATOM 679 O O . MET A 1 79 ? -9.760 2.934 21.516 1.00 86.44 79 MET A O 1
ATOM 683 N N . THR A 1 80 ? -8.908 4.191 19.872 1.00 84.69 80 THR A N 1
ATOM 684 C CA . THR A 1 80 ? -10.131 4.985 19.652 1.00 84.69 80 THR A CA 1
ATOM 685 C C . THR A 1 80 ? -11.338 4.146 19.223 1.00 84.69 80 THR A C 1
ATOM 687 O O . THR A 1 80 ? -12.462 4.438 19.616 1.00 84.69 80 THR A O 1
ATOM 690 N N . HIS A 1 81 ? -11.123 3.115 18.406 1.00 82.19 81 HIS A N 1
ATOM 691 C CA . HIS A 1 81 ? -12.189 2.260 17.876 1.00 82.19 81 HIS A CA 1
ATOM 692 C C . HIS A 1 81 ? -12.338 0.934 18.631 1.00 82.19 81 HIS A C 1
ATOM 694 O O . HIS A 1 81 ? -13.033 0.040 18.143 1.00 82.19 81 HIS A O 1
ATOM 700 N N . HIS A 1 82 ? -11.700 0.787 19.796 1.00 80.25 82 HIS A N 1
ATOM 701 C CA . HIS A 1 82 ? -11.752 -0.455 20.557 1.00 80.25 82 HIS A CA 1
ATOM 702 C C . HIS A 1 82 ? -13.194 -0.755 21.008 1.00 80.25 82 HIS A C 1
ATOM 704 O O . HIS A 1 82 ? -13.855 0.146 21.537 1.00 80.25 82 HIS A O 1
ATOM 710 N N . PRO A 1 83 ? -13.695 -1.994 20.848 1.00 83.06 83 PRO A N 1
ATOM 711 C CA . PRO A 1 83 ? -15.058 -2.349 21.248 1.00 83.06 83 PRO A CA 1
ATOM 712 C C . PRO A 1 83 ? -15.323 -2.111 22.738 1.00 83.06 83 PRO A C 1
ATOM 714 O O . PRO A 1 83 ? -16.373 -1.578 23.088 1.00 83.06 83 PRO A O 1
ATOM 717 N N . ASP A 1 84 ? -14.338 -2.374 23.602 1.00 83.88 84 ASP A N 1
ATOM 718 C CA . ASP A 1 84 ? -14.450 -2.113 25.049 1.00 83.88 84 ASP A CA 1
ATOM 719 C C . ASP A 1 84 ? -14.615 -0.622 25.394 1.00 83.88 84 ASP A C 1
ATOM 721 O O . ASP A 1 84 ? -15.084 -0.290 26.477 1.00 83.88 84 ASP A O 1
ATOM 725 N N . GLN A 1 85 ? -14.249 0.288 24.484 1.00 77.38 85 GLN A N 1
ATOM 726 C CA . GLN A 1 85 ? -14.430 1.737 24.648 1.00 77.38 85 GLN A CA 1
ATOM 727 C C . GLN A 1 85 ? -15.696 2.254 23.940 1.00 77.38 85 GLN A C 1
ATOM 729 O O . GLN A 1 85 ? -15.870 3.461 23.784 1.00 77.38 85 GLN A O 1
ATOM 734 N N . GLY A 1 86 ? -16.585 1.356 23.499 1.00 72.25 86 GLY A N 1
ATOM 735 C CA . GLY A 1 86 ? -17.808 1.702 22.767 1.00 72.25 86 GLY A CA 1
ATOM 736 C C . GLY A 1 86 ? -17.599 1.914 21.263 1.00 72.25 86 GLY A C 1
ATOM 737 O O . GLY A 1 86 ? -18.475 2.449 20.581 1.00 72.25 86 GLY A O 1
ATOM 738 N N . GLY A 1 87 ? -16.444 1.511 20.726 1.00 78.31 87 GLY A N 1
ATOM 739 C CA . GLY A 1 87 ? -16.167 1.532 19.294 1.00 78.31 87 GLY A CA 1
ATOM 740 C C . GLY A 1 87 ? -16.949 0.469 18.513 1.00 78.31 87 GLY A C 1
ATOM 741 O O . GLY A 1 87 ? -17.385 -0.549 19.046 1.00 78.31 87 GLY A O 1
ATOM 742 N N . LYS A 1 88 ? -17.114 0.682 17.202 1.00 83.44 88 LYS A N 1
ATOM 743 C CA . LYS A 1 88 ? -17.768 -0.294 16.316 1.00 83.44 88 LYS A CA 1
ATOM 744 C C . LYS A 1 88 ? -16.820 -1.466 16.018 1.00 83.44 88 LYS A C 1
ATOM 746 O O . LYS A 1 88 ? -15.841 -1.274 15.292 1.00 83.44 88 LYS A O 1
ATOM 751 N N . CYS A 1 89 ? -17.161 -2.674 16.479 1.00 81.69 89 CYS A N 1
ATOM 752 C CA . CYS A 1 89 ? -16.428 -3.922 16.191 1.00 81.69 89 CYS A CA 1
ATOM 753 C C . CYS A 1 89 ? -16.048 -4.077 14.708 1.00 81.69 89 CYS A C 1
ATOM 755 O O . CYS A 1 89 ? -14.890 -4.339 14.389 1.00 81.69 89 CYS A O 1
ATOM 757 N N . ASP A 1 90 ? -16.988 -3.835 13.792 1.00 84.88 90 ASP A N 1
ATOM 758 C CA . ASP A 1 90 ? -16.752 -3.999 12.351 1.00 84.88 90 ASP A CA 1
ATOM 759 C C . ASP A 1 90 ? -15.649 -3.079 11.820 1.00 84.88 90 ASP A C 1
ATOM 761 O O . ASP A 1 90 ? -14.864 -3.455 10.947 1.00 84.88 90 ASP A O 1
ATOM 765 N N . THR A 1 91 ? -15.572 -1.854 12.351 1.00 83.31 91 THR A N 1
ATOM 766 C CA . THR A 1 91 ? -14.540 -0.891 11.945 1.00 83.31 91 THR A CA 1
ATOM 767 C C . THR A 1 91 ? -13.164 -1.315 12.440 1.00 83.31 91 THR A C 1
ATOM 769 O O . THR A 1 91 ? -12.185 -1.180 11.707 1.00 83.31 91 THR A O 1
ATOM 772 N N . PHE A 1 92 ? -13.105 -1.900 13.637 1.00 85.50 92 PHE A N 1
ATOM 773 C CA . PHE A 1 92 ? -11.883 -2.442 14.213 1.00 85.50 92 PHE A CA 1
ATOM 774 C C . PHE A 1 92 ? -11.373 -3.651 13.418 1.00 85.50 92 PHE A C 1
ATOM 776 O O . PHE A 1 92 ? -10.206 -3.675 13.036 1.00 85.50 92 PHE A O 1
ATOM 783 N N . LEU A 1 93 ? -12.251 -4.600 13.071 1.00 86.75 93 LEU A N 1
ATOM 784 C CA . LEU A 1 93 ? -11.884 -5.763 12.253 1.00 86.75 93 LEU A CA 1
ATOM 785 C C . LEU A 1 93 ? -11.310 -5.344 10.893 1.00 86.75 93 LEU A C 1
ATOM 787 O O . LEU A 1 93 ? -10.221 -5.785 10.519 1.00 86.75 93 LEU A O 1
ATOM 791 N N . ARG A 1 94 ? -11.981 -4.418 10.192 1.00 87.62 94 ARG A N 1
ATOM 792 C CA . ARG A 1 94 ? -11.488 -3.874 8.914 1.00 87.62 94 ARG A CA 1
ATOM 793 C C . ARG A 1 94 ? -10.133 -3.177 9.064 1.00 87.62 94 ARG A C 1
ATOM 795 O O . ARG A 1 94 ? -9.261 -3.341 8.212 1.00 87.62 94 ARG A O 1
ATOM 802 N N . LEU A 1 95 ? -9.932 -2.422 10.147 1.00 88.19 95 LEU A N 1
ATOM 803 C CA . LEU A 1 95 ? -8.653 -1.772 10.453 1.00 88.19 95 LEU A CA 1
ATOM 804 C C . LEU A 1 95 ? -7.532 -2.804 10.621 1.00 88.19 95 LEU A C 1
ATOM 806 O O . LEU A 1 95 ? -6.452 -2.639 10.048 1.00 88.19 95 LEU A O 1
ATOM 810 N N . THR A 1 96 ? -7.788 -3.876 11.370 1.00 88.94 96 THR A N 1
ATOM 811 C CA . THR A 1 96 ? -6.813 -4.941 11.620 1.00 88.94 96 THR A CA 1
ATOM 812 C C . THR A 1 96 ? -6.463 -5.710 10.346 1.00 88.94 96 THR A C 1
ATOM 814 O O . THR A 1 96 ? -5.278 -5.940 10.090 1.00 88.94 96 THR A O 1
ATOM 817 N N . GLU A 1 97 ? -7.445 -6.058 9.511 1.00 89.75 97 GLU A N 1
ATOM 818 C CA . GLU A 1 97 ? -7.209 -6.740 8.230 1.00 89.75 97 GLU A CA 1
ATOM 819 C C . GLU A 1 97 ? -6.323 -5.912 7.292 1.00 89.75 97 GLU A C 1
ATOM 821 O O . GLU A 1 97 ? -5.322 -6.406 6.757 1.00 89.75 97 GLU A O 1
ATOM 826 N N . ILE A 1 98 ? -6.648 -4.626 7.131 1.00 88.44 98 ILE A N 1
ATOM 827 C CA . ILE A 1 98 ? -5.870 -3.710 6.294 1.00 88.44 98 ILE A CA 1
ATOM 828 C C . ILE A 1 98 ? -4.452 -3.553 6.852 1.00 88.44 98 ILE A C 1
ATOM 830 O O . ILE A 1 98 ? -3.480 -3.626 6.094 1.00 88.44 98 ILE A O 1
ATOM 834 N N . TYR 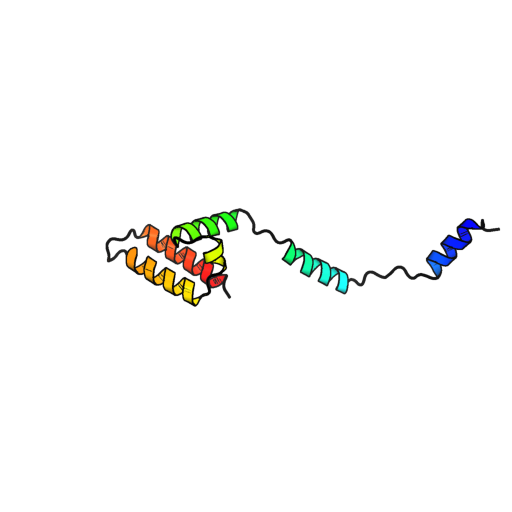A 1 99 ? -4.309 -3.382 8.169 1.00 88.75 99 TYR A N 1
ATOM 835 C CA . TYR A 1 99 ? -3.007 -3.277 8.825 1.00 88.75 99 TYR A CA 1
ATOM 836 C C . TYR A 1 99 ? -2.132 -4.511 8.568 1.00 88.75 99 TYR A C 1
ATOM 838 O O . TYR A 1 99 ? -0.976 -4.366 8.161 1.00 88.75 99 TYR A O 1
ATOM 846 N N . GLN A 1 100 ? -2.681 -5.720 8.723 1.00 88.38 10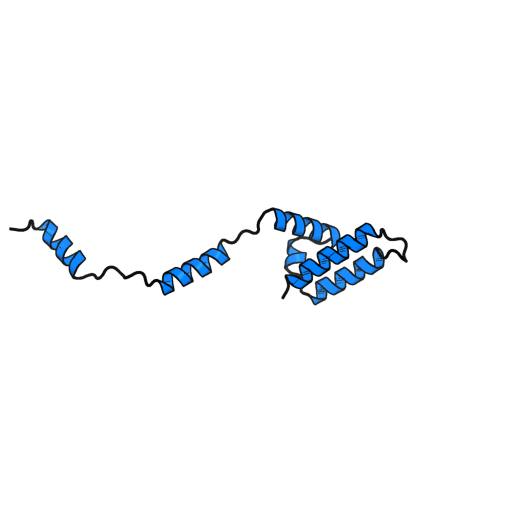0 GLN A N 1
ATOM 847 C CA . GLN A 1 100 ? -1.967 -6.970 8.440 1.00 88.38 100 GLN A CA 1
ATOM 848 C C . GLN A 1 100 ? -1.543 -7.077 6.967 1.00 88.38 100 GLN A C 1
ATOM 850 O O . GLN A 1 100 ? -0.403 -7.455 6.668 1.00 88.38 100 GLN A O 1
ATOM 855 N N . GLY A 1 101 ? -2.422 -6.690 6.038 1.00 86.69 101 GLY A N 1
ATOM 856 C CA . GLY A 1 101 ? -2.112 -6.647 4.608 1.00 86.69 101 GLY A CA 1
ATOM 857 C C . GLY A 1 101 ? -0.965 -5.684 4.276 1.00 86.69 101 GLY A C 1
ATOM 858 O O . GLY A 1 101 ? -0.048 -6.030 3.524 1.00 86.69 101 GLY A O 1
ATOM 859 N N . LEU A 1 102 ? -0.966 -4.493 4.880 1.00 86.88 102 LEU A N 1
ATOM 860 C CA . LEU A 1 102 ? 0.096 -3.495 4.720 1.00 86.88 102 LEU A CA 1
ATOM 861 C C . LEU A 1 102 ? 1.431 -3.966 5.311 1.00 86.88 102 LEU A C 1
ATOM 863 O O . LEU A 1 102 ? 2.481 -3.777 4.690 1.00 86.88 102 LEU A O 1
ATOM 867 N N . LEU A 1 103 ? 1.392 -4.621 6.472 1.00 87.31 103 LEU A N 1
ATOM 868 C CA . LEU A 1 103 ? 2.562 -5.175 7.156 1.00 87.31 103 LEU A CA 1
ATOM 869 C C . LEU A 1 103 ? 3.285 -6.250 6.345 1.00 87.31 103 LEU A C 1
ATOM 871 O O . LEU A 1 103 ? 4.512 -6.337 6.403 1.00 87.31 103 LEU A O 1
ATOM 875 N N . ARG A 1 104 ? 2.537 -7.077 5.605 1.00 84.12 104 ARG A N 1
ATOM 876 C CA . ARG A 1 104 ? 3.104 -8.095 4.708 1.00 84.12 104 ARG A CA 1
ATOM 877 C C . ARG A 1 104 ? 3.786 -7.479 3.490 1.00 84.12 104 ARG A C 1
ATOM 879 O O . ARG A 1 104 ? 4.787 -8.011 3.020 1.00 84.12 104 ARG A O 1
ATOM 886 N N . LYS A 1 105 ? 3.248 -6.367 2.982 1.00 81.12 105 LYS A N 1
ATOM 887 C CA . LYS A 1 105 ? 3.744 -5.696 1.772 1.00 81.12 105 LYS A CA 1
ATOM 888 C C . LYS A 1 105 ? 4.981 -4.832 2.030 1.00 81.12 105 LYS A C 1
ATOM 890 O O . LYS A 1 105 ? 5.836 -4.733 1.156 1.00 81.12 105 LYS A O 1
ATOM 895 N N . LYS A 1 106 ? 5.084 -4.211 3.208 1.00 78.31 106 LYS A N 1
ATOM 896 C CA . LYS A 1 106 ? 6.280 -3.480 3.654 1.00 78.31 106 LYS A CA 1
ATOM 897 C C . LYS A 1 106 ? 7.254 -4.482 4.284 1.00 78.31 106 LYS A C 1
ATOM 899 O O . LYS A 1 106 ? 7.225 -4.668 5.499 1.00 78.31 106 LYS A O 1
ATOM 904 N N . ARG A 1 107 ? 8.018 -5.199 3.452 1.00 56.72 107 ARG A N 1
ATOM 905 C CA . ARG A 1 107 ? 9.031 -6.160 3.910 1.00 56.72 107 ARG A CA 1
ATOM 906 C C . ARG A 1 107 ? 10.378 -5.486 4.092 1.00 56.72 107 ARG A C 1
ATOM 908 O O . ARG A 1 107 ? 10.764 -4.732 3.177 1.00 56.72 107 ARG A O 1
#

Secondary structure (DSSP, 8-state):
---HHHHHHHHHHHHS------HHHHHHHHHHHHHHS----HHHHHHHHHHHHHHTS-HHHHHH--HHHHHHHHHHHHHHT-GGGT--HHHHHHHHHHHHHHHHH--

Foldseek 3Di:
DDDPVVVVVCCVPVVDDDPPPPVVVVVVVVVVVCVVPDDDDPVVVVLLCVLCVLLVHDSVCLVVDALVRLVVSLVVSCVVQPVVVVHDPVSNVSSVVSSVVSNVVRD